Protein AF-A0A7X8FQQ5-F1 (afdb_monomer_lite)

Structure (mmCIF, N/CA/C/O backbone):
data_AF-A0A7X8FQQ5-F1
#
_entry.id   AF-A0A7X8FQQ5-F1
#
loop_
_atom_site.group_PDB
_atom_site.id
_atom_site.type_symbol
_atom_site.label_atom_id
_atom_site.label_alt_id
_atom_site.label_comp_id
_atom_site.label_asym_id
_atom_site.label_entity_id
_atom_site.label_seq_id
_atom_site.pdbx_PDB_ins_code
_atom_site.Cartn_x
_atom_site.Cartn_y
_atom_site.Cartn_z
_atom_site.occupancy
_atom_site.B_iso_or_equiv
_atom_site.auth_seq_id
_atom_site.auth_comp_id
_atom_site.auth_asym_id
_atom_site.auth_atom_id
_atom_site.pdbx_PDB_model_num
ATOM 1 N N . MET A 1 1 ? -16.546 2.926 25.361 1.00 60.44 1 MET A N 1
ATOM 2 C CA . MET A 1 1 ? -16.251 1.811 24.426 1.00 60.44 1 MET A CA 1
ATOM 3 C C . MET A 1 1 ? -16.866 2.030 23.048 1.00 60.44 1 MET A C 1
ATOM 5 O O . MET A 1 1 ? -16.097 2.041 22.104 1.00 60.44 1 MET A O 1
ATOM 9 N N . LYS A 1 2 ? -18.177 2.300 22.912 1.00 65.88 2 LYS A N 1
ATOM 10 C CA . LYS A 1 2 ? -18.839 2.514 21.603 1.00 65.88 2 LYS A CA 1
ATOM 11 C C . LYS A 1 2 ? -18.192 3.591 20.712 1.00 65.88 2 LYS A C 1
ATOM 13 O O . LYS A 1 2 ? -18.097 3.395 19.504 1.00 65.88 2 LYS A O 1
ATOM 18 N N . ASP A 1 3 ? -17.704 4.690 21.290 1.00 77.50 3 ASP A N 1
ATOM 19 C CA . ASP A 1 3 ? -17.074 5.772 20.515 1.00 77.50 3 ASP A CA 1
ATOM 20 C C . ASP A 1 3 ? -15.705 5.380 19.943 1.00 77.50 3 ASP A C 1
ATOM 22 O O . ASP A 1 3 ? -15.391 5.712 18.803 1.00 77.50 3 ASP A O 1
ATOM 26 N N . ILE A 1 4 ? -14.924 4.595 2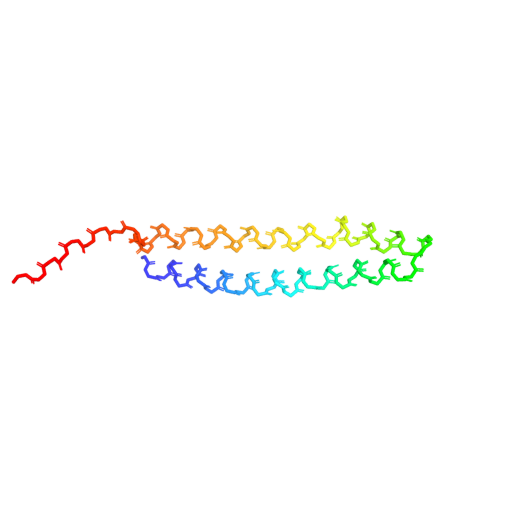0.693 1.00 78.12 4 ILE A N 1
ATOM 27 C CA . ILE A 1 4 ? -13.620 4.077 2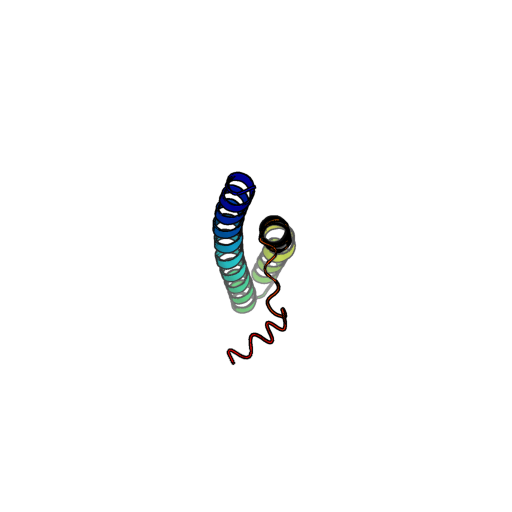0.252 1.00 78.12 4 ILE A CA 1
ATOM 28 C C . ILE A 1 4 ? -13.821 3.120 19.076 1.00 78.12 4 ILE A C 1
ATOM 30 O O . ILE A 1 4 ? -13.143 3.244 18.058 1.00 78.12 4 ILE A O 1
ATOM 34 N N . THR A 1 5 ? -14.802 2.219 19.173 1.00 79.62 5 THR A N 1
ATOM 35 C CA . THR A 1 5 ? -15.136 1.287 18.091 1.00 79.62 5 THR A CA 1
ATOM 36 C C . THR A 1 5 ? -15.619 2.022 16.841 1.00 79.62 5 THR A C 1
ATOM 38 O O . THR A 1 5 ? -15.256 1.654 15.724 1.00 79.62 5 THR A O 1
ATOM 41 N N . ARG A 1 6 ? -16.399 3.098 17.011 1.00 84.12 6 ARG A N 1
ATOM 42 C CA . ARG A 1 6 ? -16.892 3.927 15.903 1.00 84.12 6 ARG A CA 1
ATOM 43 C C . ARG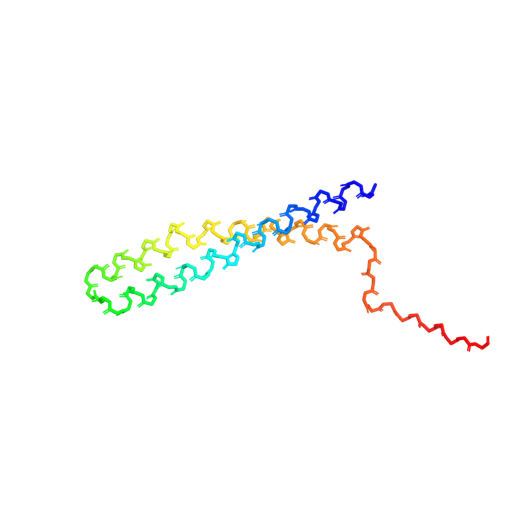 A 1 6 ? -15.755 4.644 15.174 1.00 84.12 6 ARG A C 1
ATOM 45 O O . ARG A 1 6 ? -15.707 4.594 13.946 1.00 84.12 6 ARG A O 1
ATOM 52 N N . ILE A 1 7 ? -14.843 5.275 15.913 1.00 85.62 7 ILE A N 1
ATOM 53 C CA . ILE A 1 7 ? -13.677 5.963 15.340 1.00 85.62 7 ILE A CA 1
ATOM 54 C C . ILE A 1 7 ? -12.760 4.955 14.642 1.00 85.62 7 ILE A C 1
ATOM 56 O O . ILE A 1 7 ? -12.378 5.176 13.493 1.00 85.62 7 ILE A O 1
ATOM 60 N N . ALA A 1 8 ? -12.475 3.819 15.286 1.00 84.31 8 ALA A N 1
ATOM 61 C CA . ALA A 1 8 ? -11.677 2.746 14.700 1.00 84.31 8 ALA A CA 1
ATOM 62 C C . ALA A 1 8 ? -12.301 2.209 13.403 1.00 84.31 8 ALA A C 1
ATOM 64 O O . ALA A 1 8 ? -11.581 1.949 12.443 1.00 84.31 8 ALA A O 1
ATOM 65 N N . ASN A 1 9 ? -13.631 2.097 13.337 1.00 85.19 9 ASN A N 1
ATOM 66 C CA . ASN A 1 9 ? -14.327 1.631 12.141 1.00 85.19 9 ASN A CA 1
ATOM 67 C C . ASN A 1 9 ? -14.241 2.627 10.973 1.00 85.19 9 ASN A C 1
ATOM 69 O O . ASN A 1 9 ? -13.989 2.225 9.839 1.00 85.19 9 ASN A O 1
ATOM 73 N N . ILE A 1 10 ? -14.415 3.924 11.243 1.00 88.12 10 ILE A N 1
ATOM 74 C CA . ILE A 1 10 ? -14.278 4.972 10.219 1.00 88.12 10 ILE A CA 1
ATOM 75 C C . ILE A 1 10 ? -12.834 5.017 9.708 1.00 88.12 10 ILE A C 1
ATOM 77 O O . ILE A 1 10 ? -12.610 5.002 8.497 1.00 88.12 10 ILE A O 1
ATOM 81 N N . LEU A 1 11 ? -11.859 5.008 10.622 1.00 89.06 11 LEU A N 1
ATOM 82 C CA . LEU A 1 11 ? -10.439 5.029 10.276 1.00 89.06 11 LEU A CA 1
ATOM 83 C C . LEU A 1 11 ? -10.045 3.792 9.462 1.00 89.06 11 LEU A C 1
ATOM 85 O O . LEU A 1 11 ? -9.402 3.924 8.423 1.00 89.06 11 LEU A O 1
ATOM 89 N N . PHE A 1 12 ? -10.492 2.607 9.887 1.00 88.94 12 PHE A N 1
ATOM 90 C CA . PHE A 1 12 ? -10.298 1.358 9.157 1.00 88.94 12 PHE A CA 1
ATOM 91 C C . PHE A 1 12 ? -10.880 1.432 7.745 1.00 88.94 12 PHE A C 1
ATOM 93 O O . PHE A 1 12 ? -10.173 1.144 6.784 1.00 88.94 12 PHE A O 1
ATOM 100 N N . SER A 1 13 ? -12.140 1.855 7.607 1.00 89.75 13 SER A N 1
ATOM 101 C CA . SER A 1 13 ? -12.833 1.896 6.317 1.00 89.75 13 SER A CA 1
ATOM 102 C C . SER A 1 13 ? -12.176 2.858 5.325 1.00 89.75 13 SER A C 1
ATOM 104 O O . SER A 1 13 ? -12.069 2.542 4.140 1.00 89.75 13 SER A O 1
ATOM 106 N N . ILE A 1 14 ? -11.723 4.027 5.781 1.00 91.94 14 ILE A N 1
ATOM 107 C CA . ILE A 1 14 ? -11.038 4.997 4.917 1.00 91.94 14 ILE A CA 1
ATOM 108 C C . ILE A 1 14 ? -9.653 4.467 4.537 1.00 91.94 14 ILE A C 1
ATOM 110 O O . ILE A 1 14 ? -9.305 4.432 3.356 1.00 91.94 14 ILE A O 1
ATOM 114 N N . ALA A 1 15 ? -8.880 4.004 5.521 1.00 90.62 15 ALA A N 1
ATOM 115 C CA . ALA A 1 15 ? -7.518 3.540 5.294 1.00 90.62 15 ALA A CA 1
ATOM 116 C C . ALA A 1 15 ? -7.471 2.287 4.402 1.00 90.62 15 ALA A C 1
ATOM 118 O O . ALA A 1 15 ? -6.631 2.218 3.506 1.00 90.62 15 ALA A O 1
ATOM 119 N N . ILE A 1 16 ? -8.399 1.336 4.570 1.00 90.69 16 ILE A N 1
ATOM 120 C CA . ILE A 1 16 ? -8.465 0.142 3.714 1.00 90.69 16 ILE A CA 1
ATOM 121 C C . ILE A 1 16 ? -8.877 0.494 2.282 1.00 90.69 16 ILE A C 1
ATOM 123 O O . ILE A 1 16 ? -8.330 -0.066 1.337 1.00 90.69 16 ILE A O 1
ATOM 127 N N . THR A 1 17 ? -9.778 1.464 2.099 1.00 92.31 17 THR A N 1
ATOM 128 C CA . THR A 1 17 ? -10.199 1.907 0.762 1.00 92.31 17 THR A CA 1
ATOM 129 C C . THR A 1 17 ? -9.030 2.536 0.008 1.00 92.31 17 THR A C 1
ATOM 131 O O . THR A 1 17 ? -8.766 2.175 -1.138 1.00 92.31 17 THR A O 1
ATOM 134 N N . ILE A 1 18 ? -8.275 3.420 0.669 1.00 92.25 18 ILE A N 1
ATOM 135 C CA . ILE A 1 18 ? -7.068 4.031 0.094 1.00 92.25 18 ILE A CA 1
ATOM 136 C C . ILE A 1 18 ? -6.019 2.958 -0.221 1.00 92.25 18 ILE A C 1
ATOM 138 O O . ILE A 1 18 ? -5.421 2.986 -1.295 1.00 92.25 18 ILE A O 1
ATOM 142 N N . ALA A 1 19 ? -5.819 1.991 0.679 1.00 90.94 19 ALA A N 1
ATOM 143 C CA . ALA A 1 19 ? -4.875 0.898 0.469 1.00 90.94 19 ALA A CA 1
ATOM 144 C C . ALA A 1 19 ? -5.251 0.015 -0.733 1.00 90.94 19 ALA A C 1
ATOM 146 O O . ALA A 1 19 ? -4.372 -0.351 -1.510 1.00 90.94 19 ALA A O 1
ATOM 147 N N . LEU A 1 20 ? -6.538 -0.296 -0.924 1.00 93.12 20 LEU A N 1
ATOM 148 C CA . LEU A 1 20 ? -7.014 -1.100 -2.055 1.00 93.12 20 LEU A CA 1
ATOM 149 C C . LEU A 1 20 ? -6.834 -0.375 -3.391 1.00 93.12 20 LEU A C 1
ATOM 151 O O . LEU A 1 20 ? -6.309 -0.959 -4.340 1.00 93.12 20 LEU A O 1
ATOM 155 N N . ILE A 1 21 ? -7.214 0.904 -3.454 1.00 94.88 21 ILE A N 1
ATOM 156 C CA . ILE A 1 21 ? -7.013 1.733 -4.651 1.00 94.88 21 ILE A CA 1
ATOM 157 C C . ILE A 1 21 ? -5.515 1.854 -4.958 1.00 94.88 21 ILE A C 1
ATOM 159 O O . ILE A 1 21 ? -5.098 1.677 -6.102 1.00 94.88 21 ILE A O 1
ATOM 163 N N . GLY A 1 22 ? -4.699 2.090 -3.931 1.00 92.44 22 GLY A N 1
ATOM 164 C CA . GLY A 1 22 ? -3.249 2.172 -4.049 1.00 92.44 22 GLY A CA 1
ATOM 165 C C . GLY A 1 22 ? -2.596 0.887 -4.541 1.00 92.44 22 GLY A C 1
ATOM 166 O O . GLY A 1 22 ? -1.769 0.925 -5.449 1.00 92.44 22 GLY A O 1
ATOM 167 N N . GLY A 1 23 ? -3.005 -0.261 -3.998 1.00 92.12 23 GLY A N 1
ATOM 168 C CA . GLY A 1 23 ? -2.534 -1.571 -4.447 1.00 92.12 23 GLY A CA 1
ATOM 169 C C . GLY A 1 23 ? -2.880 -1.838 -5.913 1.00 92.12 23 GLY A C 1
ATOM 170 O O . GLY A 1 23 ? -2.019 -2.279 -6.676 1.00 92.12 23 GLY A O 1
ATOM 171 N N . GLY A 1 24 ? -4.103 -1.496 -6.331 1.00 93.81 24 GLY A N 1
ATOM 172 C CA . GLY A 1 24 ? -4.518 -1.582 -7.733 1.00 93.81 24 GLY A CA 1
ATOM 1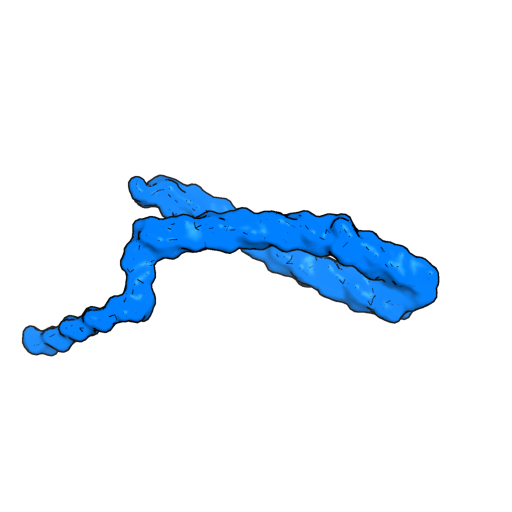73 C C . GLY A 1 24 ? -3.687 -0.684 -8.654 1.00 93.81 24 GLY A C 1
ATOM 174 O O . GLY A 1 24 ? -3.211 -1.136 -9.696 1.00 93.81 24 GLY A O 1
ATOM 175 N N . LEU A 1 25 ? -3.447 0.566 -8.246 1.00 94.50 25 LEU A N 1
ATOM 176 C CA . LEU A 1 25 ? -2.626 1.519 -8.996 1.00 94.50 25 LEU A CA 1
ATOM 177 C C . LEU A 1 25 ? -1.178 1.032 -9.149 1.00 94.50 25 LEU A C 1
ATOM 179 O O . LEU A 1 25 ? -0.624 1.081 -10.246 1.00 94.50 25 LEU A O 1
ATOM 183 N N . VAL A 1 26 ? -0.578 0.523 -8.070 1.00 94.12 26 VAL A N 1
ATOM 184 C CA . VAL A 1 26 ? 0.775 -0.050 -8.091 1.00 94.12 26 VAL A CA 1
ATOM 185 C C . VAL A 1 26 ? 0.849 -1.249 -9.038 1.00 94.12 26 VAL A C 1
ATOM 187 O O . VAL A 1 26 ? 1.791 -1.347 -9.824 1.00 94.12 26 VAL A O 1
ATOM 190 N N . GLY A 1 27 ? -0.159 -2.125 -9.027 1.00 94.06 27 GLY A N 1
ATOM 191 C CA . GLY A 1 27 ? -0.245 -3.243 -9.968 1.00 94.06 27 GLY A CA 1
ATOM 192 C C . GLY A 1 27 ? -0.271 -2.786 -11.430 1.00 94.06 27 GLY A C 1
ATOM 193 O O . GLY A 1 27 ? 0.469 -3.321 -12.256 1.00 94.06 27 GLY A O 1
ATOM 194 N N . LEU A 1 28 ? -1.059 -1.754 -11.746 1.00 95.44 28 LEU A N 1
ATOM 195 C CA . LEU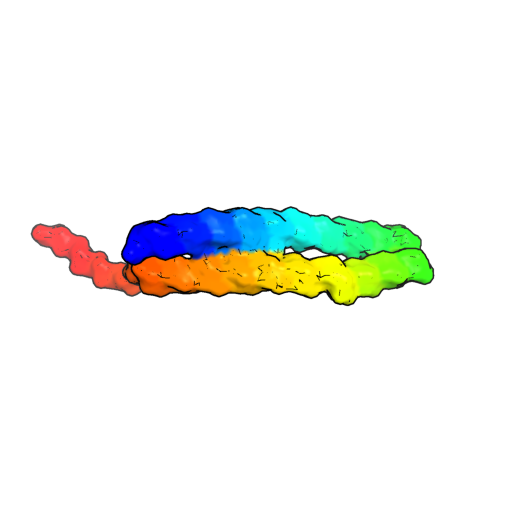 A 1 28 ? -1.114 -1.174 -13.093 1.00 95.44 28 LEU A CA 1
ATOM 196 C C . LEU A 1 28 ? 0.216 -0.536 -13.514 1.00 95.44 28 LEU A C 1
ATOM 198 O O . LEU A 1 28 ? 0.643 -0.720 -14.651 1.00 95.44 28 LEU A O 1
ATOM 202 N N . LEU A 1 29 ? 0.889 0.175 -12.608 1.00 93.44 29 LEU A N 1
ATOM 203 C CA . LEU A 1 29 ? 2.201 0.777 -12.864 1.00 93.44 29 LEU A CA 1
ATOM 204 C C . LEU A 1 29 ? 3.267 -0.276 -13.174 1.00 93.44 29 LEU A C 1
ATOM 206 O O . LEU A 1 29 ? 4.039 -0.098 -14.114 1.00 93.44 29 LEU A O 1
ATOM 210 N N . PHE A 1 30 ? 3.280 -1.393 -12.444 1.00 94.06 30 PHE A N 1
ATOM 211 C CA . PHE A 1 30 ? 4.168 -2.512 -12.764 1.00 94.06 30 PHE A CA 1
ATOM 212 C C . PHE A 1 30 ? 3.840 -3.145 -14.115 1.00 94.06 30 PHE A C 1
ATOM 214 O O . PHE A 1 30 ? 4.755 -3.463 -14.873 1.00 94.06 30 PHE A O 1
ATOM 221 N N . LEU A 1 31 ? 2.557 -3.291 -14.450 1.00 95.81 31 LEU A N 1
ATOM 222 C CA . LEU A 1 31 ? 2.143 -3.820 -15.749 1.00 95.81 31 LEU A CA 1
ATOM 223 C C . LEU A 1 31 ? 2.616 -2.901 -16.888 1.00 95.81 31 LEU A C 1
ATOM 225 O O . LEU A 1 31 ? 3.214 -3.370 -17.854 1.00 95.81 31 LEU A O 1
ATOM 229 N N . LEU A 1 32 ? 2.438 -1.586 -16.740 1.00 94.25 32 LEU A N 1
ATOM 230 C CA . LEU A 1 32 ? 2.953 -0.590 -17.682 1.00 94.25 32 LEU A CA 1
ATOM 231 C C . LEU A 1 32 ? 4.482 -0.619 -17.784 1.00 94.25 32 LEU A C 1
ATOM 233 O O . LEU A 1 32 ? 5.015 -0.553 -18.888 1.00 94.25 32 LEU A O 1
ATOM 237 N N . ALA A 1 33 ? 5.189 -0.757 -16.662 1.00 93.69 33 ALA A N 1
ATOM 238 C CA . ALA A 1 33 ? 6.645 -0.852 -16.650 1.00 93.69 33 ALA A CA 1
ATOM 239 C C . ALA A 1 33 ? 7.148 -2.058 -17.464 1.00 93.69 33 ALA A C 1
ATOM 241 O O . ALA A 1 33 ? 8.111 -1.932 -18.223 1.00 93.69 33 ALA A O 1
ATOM 242 N N . VAL A 1 34 ? 6.455 -3.198 -17.362 1.00 94.50 34 VAL A N 1
ATOM 243 C CA . VAL A 1 34 ? 6.745 -4.406 -18.150 1.00 94.50 34 VAL A CA 1
ATOM 244 C C . VAL A 1 34 ? 6.451 -4.197 -19.638 1.00 94.50 34 VAL A C 1
ATOM 246 O O . VAL A 1 34 ? 7.250 -4.619 -20.469 1.00 94.50 34 VAL A O 1
ATOM 249 N N . LEU A 1 35 ? 5.339 -3.537 -19.984 1.00 96.00 35 LEU A N 1
ATOM 250 C CA . LEU A 1 35 ? 4.972 -3.271 -21.381 1.00 96.00 35 LEU A CA 1
ATOM 251 C C . LEU A 1 35 ? 5.929 -2.295 -22.078 1.00 96.00 35 LEU A C 1
ATOM 253 O O . LEU A 1 35 ? 6.227 -2.479 -23.255 1.00 96.00 35 LEU A O 1
ATOM 257 N N . ILE A 1 36 ? 6.390 -1.258 -21.373 1.00 94.81 36 ILE A N 1
ATOM 258 C CA . ILE A 1 36 ? 7.335 -0.273 -21.919 1.00 94.81 36 ILE A CA 1
ATOM 259 C C . ILE A 1 36 ? 8.723 -0.906 -22.074 1.00 94.81 36 ILE A C 1
ATOM 261 O O . ILE A 1 36 ? 9.361 -0.749 -23.114 1.00 94.81 36 ILE A O 1
ATOM 265 N N . GLY A 1 37 ? 9.185 -1.627 -21.048 1.00 90.94 37 GLY A N 1
ATOM 266 C CA . GLY A 1 37 ? 10.505 -2.246 -21.036 1.00 90.94 37 GLY A CA 1
ATOM 267 C C . GLY A 1 37 ? 11.668 -1.246 -21.123 1.00 90.94 37 GLY A C 1
ATOM 268 O O . GLY A 1 37 ? 11.508 -0.025 -21.037 1.00 90.94 37 GLY A O 1
ATOM 269 N N . GLY A 1 38 ? 12.881 -1.786 -21.259 1.00 92.62 38 GLY A N 1
ATOM 270 C CA . GLY A 1 38 ? 14.113 -0.997 -21.337 1.00 92.62 38 GLY A CA 1
ATOM 271 C C . GLY A 1 38 ? 14.379 -0.138 -20.093 1.00 92.62 38 GLY A C 1
ATOM 272 O O . GLY A 1 38 ? 13.817 -0.356 -19.021 1.00 92.62 38 GLY A O 1
ATOM 273 N N . ASN A 1 39 ? 15.236 0.873 -20.253 1.00 93.12 39 ASN A N 1
ATOM 274 C CA . ASN A 1 39 ? 15.686 1.734 -19.152 1.00 93.12 39 ASN A CA 1
ATOM 275 C C . ASN A 1 39 ? 14.534 2.550 -18.525 1.00 93.12 39 ASN A C 1
ATOM 277 O O . ASN A 1 39 ? 14.514 2.815 -17.324 1.00 93.12 39 ASN A O 1
ATOM 281 N N . THR A 1 40 ? 13.540 2.934 -19.335 1.00 91.44 40 THR A N 1
ATOM 282 C CA . THR A 1 40 ? 12.357 3.676 -18.873 1.00 91.44 40 THR A CA 1
ATOM 283 C C . THR A 1 40 ? 11.419 2.793 -18.050 1.00 91.44 40 THR A C 1
ATOM 285 O O . THR A 1 40 ? 10.957 3.223 -16.993 1.00 91.44 40 THR A O 1
ATOM 288 N N . GLY A 1 41 ? 11.165 1.555 -18.490 1.00 92.50 41 GLY A N 1
ATOM 289 C CA . GLY A 1 41 ? 10.382 0.584 -17.724 1.00 92.50 41 GLY A CA 1
ATOM 290 C C . GLY A 1 41 ? 11.058 0.212 -16.403 1.00 92.50 41 GLY A C 1
ATOM 291 O O . GLY A 1 41 ? 10.400 0.180 -15.365 1.00 92.50 41 GLY A O 1
ATOM 292 N N . GLU A 1 42 ? 12.380 0.024 -16.411 1.00 93.69 42 GLU A N 1
ATOM 293 C CA . GLU A 1 42 ? 13.157 -0.225 -15.192 1.00 93.69 42 GLU A CA 1
ATOM 294 C C . GLU A 1 42 ? 13.016 0.922 -14.184 1.00 93.69 42 GLU A C 1
ATOM 296 O O . GLU A 1 42 ? 12.653 0.688 -13.030 1.00 93.69 42 GLU A O 1
ATOM 301 N N . SER A 1 43 ? 13.222 2.170 -14.619 1.00 93.56 43 SER A N 1
ATOM 302 C CA . SER A 1 43 ? 13.089 3.342 -13.746 1.00 93.56 43 SER A CA 1
ATOM 303 C C . SER A 1 43 ? 11.686 3.450 -13.136 1.00 93.56 43 SER A C 1
ATOM 305 O O . SER A 1 43 ? 11.549 3.695 -11.934 1.00 93.56 43 SER A O 1
ATOM 307 N N . LEU A 1 44 ? 10.643 3.180 -13.929 1.00 92.12 44 LEU A N 1
ATOM 308 C CA . LEU A 1 44 ? 9.259 3.208 -13.459 1.00 92.12 44 LEU A CA 1
ATOM 309 C C . LEU A 1 44 ? 8.965 2.088 -12.446 1.00 92.12 44 LEU A C 1
ATOM 311 O O . LEU A 1 44 ? 8.296 2.327 -11.436 1.00 92.12 44 LEU A O 1
ATOM 315 N N . ALA A 1 45 ? 9.491 0.883 -12.674 1.00 93.12 45 ALA A N 1
ATOM 316 C CA . ALA A 1 45 ? 9.361 -0.240 -11.747 1.00 93.12 45 ALA A CA 1
ATOM 317 C C . ALA A 1 45 ? 10.091 0.026 -10.421 1.00 93.12 45 ALA A C 1
ATOM 319 O O . ALA A 1 45 ? 9.548 -0.241 -9.345 1.00 93.12 45 ALA A O 1
ATOM 320 N N . VAL A 1 46 ? 11.300 0.591 -10.481 1.00 95.00 46 VAL A N 1
ATOM 321 C CA . VAL A 1 46 ? 12.103 0.935 -9.299 1.00 95.00 46 VAL A CA 1
ATOM 322 C C . VAL A 1 46 ? 11.429 2.039 -8.484 1.00 95.00 46 VAL A C 1
ATOM 324 O O . VAL A 1 46 ? 11.309 1.896 -7.267 1.00 95.00 46 VAL A O 1
ATOM 327 N N . PHE A 1 47 ? 10.919 3.088 -9.134 1.00 93.06 47 PHE A N 1
ATOM 328 C CA . PHE A 1 47 ? 10.148 4.148 -8.474 1.00 93.06 47 PHE A CA 1
ATOM 329 C C . PHE A 1 47 ? 8.897 3.591 -7.783 1.00 93.06 47 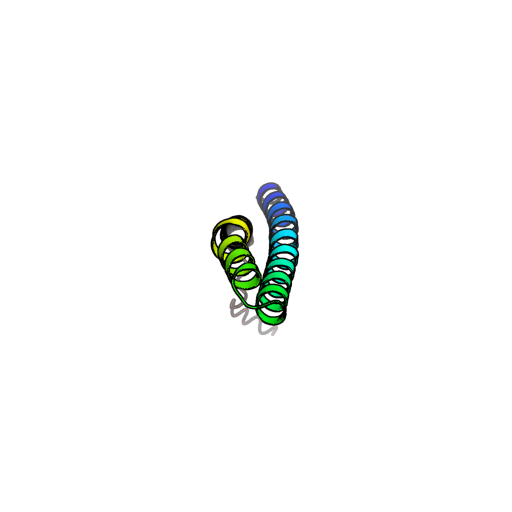PHE A C 1
ATOM 331 O O . PHE A 1 47 ? 8.657 3.826 -6.597 1.00 93.06 47 PHE A O 1
ATOM 338 N N . THR A 1 48 ? 8.128 2.771 -8.502 1.00 92.81 48 THR A N 1
ATOM 339 C CA . THR A 1 48 ? 6.902 2.166 -7.965 1.00 92.81 48 THR A CA 1
ATOM 340 C C . THR A 1 48 ? 7.199 1.292 -6.742 1.00 92.81 48 THR A C 1
ATOM 342 O O . THR A 1 48 ? 6.479 1.355 -5.743 1.00 92.81 48 THR A O 1
ATOM 345 N N . LYS A 1 49 ? 8.286 0.512 -6.787 1.00 92.81 49 LYS A N 1
ATOM 346 C CA . LYS A 1 49 ? 8.747 -0.334 -5.678 1.00 92.81 49 LYS A CA 1
ATOM 347 C C . LYS A 1 49 ? 9.220 0.473 -4.467 1.00 92.81 49 LYS A C 1
ATOM 349 O O . LYS A 1 49 ? 8.913 0.084 -3.342 1.00 92.81 49 LYS A O 1
ATOM 354 N N . ASN A 1 50 ? 10.022 1.513 -4.682 1.00 92.75 50 ASN A N 1
ATOM 355 C CA . ASN A 1 50 ? 10.753 2.178 -3.602 1.00 92.75 50 ASN A CA 1
ATOM 356 C C . ASN A 1 50 ? 9.949 3.294 -2.932 1.00 92.75 50 ASN A C 1
ATOM 358 O O . ASN A 1 50 ? 10.087 3.481 -1.725 1.00 92.75 50 ASN A O 1
ATOM 362 N N . ASP A 1 51 ? 9.092 3.987 -3.681 1.00 91.50 51 ASP A N 1
ATOM 363 C CA . ASP A 1 51 ? 8.387 5.165 -3.172 1.00 91.50 51 ASP A CA 1
ATOM 364 C C . ASP A 1 51 ? 6.894 4.895 -2.963 1.00 91.50 51 ASP A C 1
ATOM 366 O O . ASP A 1 51 ? 6.372 5.090 -1.863 1.00 91.50 51 ASP A O 1
ATOM 370 N N . LEU A 1 52 ? 6.198 4.389 -3.987 1.00 91.06 52 LEU A N 1
ATOM 371 C CA . LEU A 1 52 ? 4.739 4.229 -3.937 1.00 91.06 52 LEU A CA 1
ATOM 372 C C . LEU A 1 52 ? 4.298 3.037 -3.082 1.00 91.06 52 LEU A C 1
ATOM 374 O O . LEU A 1 52 ? 3.459 3.186 -2.189 1.00 91.06 52 LEU A O 1
ATOM 378 N N . LEU A 1 53 ? 4.863 1.852 -3.327 1.00 91.25 53 LEU A N 1
ATOM 379 C CA . LEU A 1 53 ? 4.481 0.627 -2.621 1.00 91.25 53 LEU A CA 1
ATOM 380 C C . LEU A 1 53 ? 4.621 0.765 -1.085 1.00 91.25 53 LEU A C 1
ATOM 382 O O . LEU A 1 53 ? 3.663 0.435 -0.378 1.00 91.25 53 LEU A O 1
ATOM 386 N N . PRO A 1 54 ? 5.729 1.293 -0.521 1.00 93.12 54 PRO A N 1
ATOM 387 C CA . PRO A 1 54 ? 5.883 1.380 0.928 1.00 93.12 54 PRO A CA 1
ATOM 388 C C . PRO A 1 54 ? 4.903 2.360 1.577 1.00 93.12 54 PRO A C 1
ATOM 390 O O . PRO A 1 54 ? 4.493 2.136 2.717 1.00 93.12 54 PRO A O 1
ATOM 393 N N . GLN A 1 55 ? 4.492 3.424 0.878 1.00 92.06 55 GLN A N 1
ATOM 394 C CA . GLN A 1 55 ? 3.489 4.357 1.399 1.00 92.06 55 GLN A CA 1
ATOM 395 C C . GLN A 1 55 ? 2.119 3.693 1.551 1.00 92.06 55 GLN A C 1
ATOM 397 O O . GLN A 1 55 ? 1.505 3.795 2.616 1.00 92.06 55 GLN A O 1
ATOM 402 N N . PHE A 1 56 ? 1.670 2.944 0.542 1.00 91.75 56 PHE A N 1
ATOM 403 C CA . PHE A 1 56 ? 0.395 2.229 0.621 1.00 91.75 56 PHE A CA 1
ATOM 404 C C . PHE A 1 56 ? 0.417 1.103 1.655 1.00 91.75 56 PHE A C 1
ATOM 406 O O . PHE A 1 56 ? -0.557 0.944 2.392 1.00 91.75 56 PHE A O 1
ATOM 413 N N . ILE A 1 57 ? 1.536 0.382 1.788 1.00 92.06 57 ILE A N 1
ATOM 414 C CA . ILE A 1 57 ? 1.694 -0.633 2.841 1.00 92.06 57 ILE A CA 1
ATOM 415 C C . ILE A 1 57 ? 1.597 0.009 4.229 1.00 92.06 57 ILE A C 1
ATOM 417 O O . ILE A 1 57 ? 0.897 -0.515 5.090 1.00 92.06 57 ILE A O 1
ATOM 421 N N . ARG A 1 58 ? 2.229 1.168 4.462 1.00 93.31 58 ARG A N 1
ATOM 422 C CA . ARG A 1 58 ? 2.132 1.873 5.755 1.00 93.31 58 ARG A CA 1
ATOM 423 C C . ARG A 1 58 ? 0.689 2.248 6.100 1.00 93.31 58 ARG A C 1
ATOM 425 O O . ARG A 1 58 ? 0.268 2.040 7.237 1.00 93.31 58 ARG A O 1
ATOM 432 N N . ILE A 1 59 ? -0.075 2.748 5.129 1.00 91.88 59 ILE A N 1
ATOM 433 C CA . ILE A 1 59 ? -1.501 3.067 5.310 1.00 91.88 59 ILE A CA 1
ATOM 434 C C . ILE A 1 59 ? -2.302 1.793 5.615 1.00 91.88 59 ILE A C 1
ATOM 436 O O . ILE A 1 59 ? -3.109 1.780 6.548 1.00 91.88 59 ILE A O 1
ATOM 440 N N . ALA A 1 60 ? -2.038 0.706 4.887 1.00 90.69 60 ALA A N 1
ATOM 441 C CA . ALA A 1 60 ? -2.677 -0.587 5.116 1.00 90.69 60 ALA A CA 1
ATOM 442 C C . ALA A 1 60 ? -2.391 -1.131 6.525 1.00 90.69 60 ALA A C 1
ATOM 444 O O . ALA A 1 60 ? -3.298 -1.644 7.177 1.00 90.69 60 ALA A O 1
ATOM 445 N N . THR A 1 61 ? -1.170 -0.967 7.036 1.00 93.25 61 THR A N 1
ATOM 446 C CA . THR A 1 61 ? -0.809 -1.371 8.402 1.00 93.25 61 THR A CA 1
ATOM 447 C C . THR A 1 61 ? -1.596 -0.587 9.454 1.00 93.25 61 THR A C 1
ATOM 449 O O . THR A 1 61 ? -2.086 -1.183 10.411 1.00 93.25 61 THR A O 1
ATOM 452 N N . ILE A 1 62 ? -1.785 0.726 9.272 1.00 90.25 62 ILE A N 1
ATOM 453 C CA . ILE A 1 62 ? -2.609 1.550 10.178 1.00 90.25 62 ILE A CA 1
ATOM 454 C C . ILE A 1 62 ? -4.072 1.089 10.150 1.00 90.25 62 ILE A C 1
ATOM 456 O O . ILE A 1 62 ? -4.711 0.992 11.205 1.00 90.25 62 ILE A O 1
ATOM 460 N N . ALA A 1 63 ? -4.592 0.761 8.962 1.00 89.88 63 ALA A N 1
ATOM 461 C CA . ALA A 1 63 ? -5.914 0.161 8.826 1.00 89.88 63 ALA A CA 1
ATOM 462 C C . ALA A 1 63 ? -5.980 -1.148 9.624 1.00 89.88 63 ALA A C 1
ATOM 464 O O . ALA A 1 63 ? -6.823 -1.295 10.504 1.00 89.88 63 ALA A O 1
ATOM 465 N N . MET A 1 64 ? -5.044 -2.066 9.384 1.00 91.00 64 MET A N 1
ATOM 466 C CA . MET A 1 64 ? -5.007 -3.377 10.028 1.00 91.00 64 MET A CA 1
ATOM 467 C C . MET A 1 64 ? -4.958 -3.265 11.558 1.00 91.00 64 MET A C 1
ATOM 469 O O . MET A 1 64 ? -5.711 -3.952 12.243 1.00 91.00 64 MET A O 1
ATOM 473 N N . LEU A 1 65 ? -4.154 -2.342 12.093 1.00 91.12 65 LEU A N 1
ATOM 474 C CA . LEU A 1 65 ? -4.052 -2.084 13.532 1.00 91.12 65 LEU A CA 1
ATOM 475 C C . LEU A 1 65 ? -5.377 -1.547 14.099 1.00 91.12 65 LEU A C 1
ATOM 477 O O . LEU A 1 65 ? -5.855 -2.031 15.122 1.00 91.12 65 LEU A O 1
ATOM 481 N N . SER A 1 66 ? -6.025 -0.616 13.396 1.00 87.06 66 SER A N 1
ATOM 482 C CA . SER A 1 66 ? -7.343 -0.086 13.781 1.00 87.06 66 SER A CA 1
ATOM 483 C C . SER A 1 66 ? -8.432 -1.167 13.753 1.00 87.06 66 SER A C 1
ATOM 485 O O . SER A 1 66 ? -9.264 -1.245 14.658 1.00 87.06 66 SER A O 1
ATOM 487 N N . GLY A 1 67 ? -8.402 -2.037 12.740 1.00 85.62 67 GLY A N 1
ATOM 488 C CA . GLY A 1 67 ? -9.289 -3.194 12.631 1.00 85.62 67 GLY A CA 1
ATOM 489 C C . GLY A 1 67 ? -9.064 -4.203 13.758 1.00 85.62 67 GLY A C 1
ATOM 490 O O . GLY A 1 67 ? -10.030 -4.700 14.333 1.00 85.62 67 GLY A O 1
ATOM 491 N N . LEU A 1 68 ? -7.805 -4.443 14.133 1.00 86.88 68 LEU A N 1
ATOM 492 C CA . LEU A 1 68 ? -7.440 -5.337 15.230 1.00 86.88 68 LEU A CA 1
ATOM 493 C C . LEU A 1 68 ? -7.916 -4.799 16.585 1.00 86.88 68 LEU A C 1
ATOM 495 O O . LEU A 1 68 ? -8.525 -5.536 17.358 1.00 86.88 68 LEU A O 1
ATOM 499 N N . VAL A 1 69 ? -7.710 -3.504 16.851 1.00 85.38 69 VAL A N 1
ATOM 500 C CA . VAL A 1 69 ? -8.220 -2.841 18.065 1.00 85.38 69 VAL A CA 1
ATOM 501 C C . VAL A 1 69 ? -9.736 -2.986 18.155 1.00 85.38 69 VAL A C 1
ATOM 503 O O . VAL A 1 69 ? -10.257 -3.338 19.212 1.00 85.38 69 VAL A O 1
ATOM 506 N N . ARG A 1 70 ? -10.450 -2.777 17.044 1.00 81.44 70 ARG A N 1
ATOM 507 C CA . ARG A 1 70 ? -11.898 -2.998 16.986 1.00 81.44 70 ARG A CA 1
ATOM 508 C C . ARG A 1 70 ? -12.265 -4.457 17.263 1.00 81.44 70 ARG A C 1
ATOM 510 O O . ARG A 1 70 ? -13.181 -4.688 18.041 1.00 81.44 70 ARG A O 1
ATOM 517 N N . PHE A 1 71 ? -11.569 -5.418 16.658 1.00 82.06 71 PHE A N 1
ATOM 518 C CA . PHE A 1 71 ? -11.857 -6.845 16.822 1.00 82.06 71 PHE A CA 1
ATOM 519 C C . PHE A 1 71 ? -11.794 -7.280 18.292 1.00 82.06 71 PHE A C 1
ATOM 521 O O . PHE A 1 71 ? -12.724 -7.911 18.790 1.00 82.06 71 PHE A O 1
ATOM 528 N N . TYR A 1 72 ? -10.746 -6.866 19.009 1.00 82.56 72 TYR A N 1
ATOM 529 C CA . TYR A 1 72 ? -10.617 -7.149 20.440 1.00 82.56 72 TYR A CA 1
ATOM 530 C C . TYR A 1 72 ? -11.591 -6.333 21.304 1.00 82.56 72 TYR A C 1
ATOM 532 O O . TYR A 1 72 ? -12.053 -6.828 22.330 1.00 82.56 72 TYR A O 1
ATOM 540 N N . ALA A 1 73 ? -11.941 -5.107 20.902 1.00 80.56 73 ALA A N 1
ATOM 541 C CA . ALA A 1 73 ? -12.894 -4.276 21.639 1.00 80.56 73 ALA A CA 1
ATOM 542 C C . ALA A 1 73 ? -14.352 -4.756 21.515 1.00 80.56 73 ALA A C 1
ATOM 544 O O . ALA A 1 73 ? -15.119 -4.602 22.466 1.00 80.56 73 ALA A O 1
ATOM 545 N N . ASP A 1 74 ? -14.741 -5.335 20.373 1.00 72.62 74 ASP A N 1
ATOM 546 C CA . ASP A 1 74 ? -16.107 -5.824 20.134 1.00 72.62 74 ASP A CA 1
ATOM 547 C C . ASP A 1 74 ? -16.397 -7.173 20.824 1.00 72.62 74 ASP A C 1
ATOM 549 O O . ASP A 1 74 ? -17.537 -7.630 20.778 1.00 72.62 74 ASP A O 1
ATOM 553 N N . ASN A 1 75 ? -15.411 -7.820 21.476 1.00 63.09 75 ASN A N 1
ATOM 554 C CA . ASN A 1 75 ? -15.536 -9.165 22.075 1.00 63.09 75 ASN A CA 1
ATOM 555 C C . ASN A 1 75 ? -16.182 -10.200 21.132 1.00 63.09 75 ASN A C 1
ATOM 557 O O . ASN A 1 75 ? -16.731 -11.211 21.580 1.00 63.09 75 ASN A O 1
ATOM 561 N N . PHE A 1 76 ? -16.125 -9.959 19.819 1.00 58.50 76 PHE A N 1
ATOM 562 C CA . PHE A 1 76 ? -16.707 -10.841 18.825 1.00 58.50 76 PHE A CA 1
ATOM 563 C C . PHE A 1 76 ? -15.877 -12.121 18.835 1.00 58.50 76 PHE A C 1
ATOM 565 O O . PHE A 1 76 ? -14.750 -12.148 18.350 1.00 58.50 76 PHE A O 1
ATOM 572 N N . HIS A 1 77 ? -16.425 -13.169 19.444 1.00 59.91 77 HIS A N 1
ATOM 573 C CA . HIS A 1 77 ? -15.892 -14.519 19.385 1.00 59.91 77 HIS A CA 1
ATOM 574 C C . HIS A 1 77 ? -16.586 -15.212 18.208 1.00 59.91 77 HIS A C 1
ATOM 576 O O . HIS A 1 77 ? -17.645 -15.815 18.407 1.00 59.91 77 HIS A O 1
ATOM 582 N N . PRO A 1 78 ? -16.043 -15.135 16.975 1.00 56.97 78 PRO A N 1
ATOM 583 C CA . PRO A 1 78 ? -16.620 -15.837 15.827 1.00 56.97 78 PRO A CA 1
ATOM 584 C C . PRO A 1 78 ? -16.636 -17.362 16.032 1.00 56.97 78 PRO A C 1
ATOM 586 O O . PRO A 1 78 ? -17.395 -18.054 15.369 1.00 56.97 78 PRO A O 1
ATOM 589 N N . LEU A 1 79 ? -15.824 -17.867 16.972 1.00 55.38 79 LEU A N 1
ATOM 590 C CA . LEU A 1 79 ? -15.797 -19.251 17.452 1.00 55.38 79 LEU A CA 1
ATOM 591 C C . LEU A 1 79 ? -16.332 -19.390 18.892 1.00 55.38 79 LEU A C 1
ATOM 593 O O . LEU A 1 79 ? -15.914 -20.286 19.625 1.00 55.38 79 LEU A O 1
ATOM 597 N N . SER A 1 80 ? -17.243 -18.520 19.344 1.00 55.41 80 SER A N 1
ATOM 598 C CA . SER A 1 80 ? -18.020 -18.873 20.536 1.00 55.41 80 SER A CA 1
ATOM 599 C C . SER A 1 80 ? -18.905 -20.062 20.173 1.00 55.41 80 SER A C 1
ATOM 601 O O . SER A 1 80 ? -19.816 -19.960 19.354 1.00 55.41 80 SER A O 1
ATOM 603 N N . LEU A 1 81 ? -18.599 -21.217 20.761 1.00 57.09 81 LEU A N 1
ATOM 604 C CA . LEU A 1 81 ? -19.525 -22.336 20.860 1.00 57.09 81 LEU A CA 1
ATOM 605 C C . LEU A 1 81 ? -20.683 -21.880 21.756 1.00 57.09 81 LEU A C 1
ATOM 607 O O . LEU A 1 81 ? -20.748 -22.243 22.927 1.00 57.09 81 LEU A O 1
ATOM 611 N N . ASN A 1 82 ? -21.584 -21.049 21.230 1.00 57.38 82 ASN A N 1
ATOM 612 C CA . ASN A 1 82 ? -22.924 -20.955 21.787 1.00 57.38 82 ASN A CA 1
ATOM 613 C C . ASN A 1 82 ? -23.613 -22.276 21.456 1.00 57.38 82 ASN A C 1
ATOM 615 O O . ASN A 1 82 ? -24.352 -22.399 20.480 1.00 57.38 82 ASN A O 1
ATOM 619 N N . THR A 1 83 ? -23.339 -23.282 22.285 1.00 53.41 83 THR A N 1
ATOM 620 C CA . THR A 1 83 ? -24.236 -24.414 22.504 1.00 53.41 83 THR A CA 1
ATOM 621 C C . THR A 1 83 ? -25.454 -23.884 23.260 1.00 53.41 83 THR A C 1
ATOM 623 O O . THR A 1 83 ? -25.722 -24.266 24.392 1.00 53.41 83 THR A O 1
ATOM 626 N N . ASP A 1 84 ? -26.190 -22.967 22.640 1.00 53.59 84 ASP A N 1
ATOM 627 C CA . ASP A 1 84 ? -27.577 -22.720 22.994 1.00 53.59 84 ASP A CA 1
ATOM 628 C C . ASP A 1 84 ? -28.399 -23.763 22.232 1.00 53.59 84 ASP A C 1
ATOM 630 O O . ASP A 1 84 ? -29.094 -23.470 21.255 1.00 53.59 84 ASP A O 1
ATOM 634 N N . GLU A 1 85 ? -28.301 -25.022 22.675 1.00 50.25 85 GLU A N 1
ATOM 635 C CA . GLU A 1 85 ? -29.426 -25.938 22.519 1.00 50.25 85 GLU A CA 1
ATOM 636 C C . GLU A 1 85 ? -30.584 -25.320 23.307 1.00 50.25 85 GLU A C 1
ATOM 638 O O . GLU A 1 85 ? -30.711 -25.499 24.519 1.00 50.25 85 GLU A O 1
ATOM 643 N N . LYS A 1 86 ? -31.429 -24.558 22.608 1.00 40.22 86 LYS A N 1
ATOM 644 C CA . LYS A 1 86 ? -32.805 -24.322 23.037 1.00 40.22 86 LYS A CA 1
ATOM 645 C C . LYS A 1 86 ? -33.471 -25.689 23.226 1.00 40.22 86 LYS A C 1
ATOM 647 O O . LYS A 1 86 ? -33.931 -26.287 22.253 1.00 40.22 86 LYS A O 1
ATOM 652 N N . LYS A 1 87 ? -33.498 -26.165 24.466 1.00 36.19 87 LYS A N 1
ATOM 653 C CA . LYS A 1 87 ? -34.558 -27.041 24.965 1.00 36.19 87 LYS A CA 1
ATOM 654 C C . LYS A 1 87 ? -35.698 -26.194 25.504 1.00 36.19 87 LYS A C 1
ATOM 656 O O . LYS A 1 87 ? -35.404 -25.178 26.171 1.00 36.19 87 LYS A O 1
#

Secondary structure (DSSP, 8-state):
-HHHHHHHHHHHHHHHHHHHHHHHHHHHHHHHHHHH-HHHHHHHHHHIIIIIHHHHHHHHHHHHHHHHHHHHHTT--TT--------

Sequence (87 aa):
MKDITRIANILFSIAITIALIGGGLVGLLFLLAVLIGGNTGESLAVFTKNDLLPQFIRIATIAMLSGLVRFYADNFHPLSLNTDEKK

pLDDT: mean 84.16, std 14.4, range [36.19, 96.0]

Radius of gyration: 19.9 Å; chains: 1; bounding box: 50×33×47 Å

Foldseek 3Di:
DVVLLVVLVVLLVVLVVLLVVLVVVLVVQLVVLVVVDDPSSVVSNCCSVPPSVVVSVVSNVSSVVSVVVNCVVVVDPVPPPPPPPPD